Protein AF-A0A3D3E4R6-F1 (afdb_monomer_lite)

Radius of gyration: 12.34 Å; chains: 1; bounding box: 27×27×34 Å

Secondary structure (DSSP, 8-state):
-EEEE-SS-EEEE--SS---TTT--SS-HHHHHHHHH----SS-EEE--SSSHHHHHHHH--SS--S--EEE-S-HHHHHH-

pLDDT: mean 91.97, std 4.77, range [65.88, 96.06]

Foldseek 3Di:
DDWDDAPQDIDDFAFVVGDDVVVPDLDDPVLNCCLHDPDADLEHEAEASPQCSNVVSVVPDPPDHHPYYHYDYPDPRNVVRD

Sequence (82 aa):
MALLTASDLSLDLDCFPKVSSHIQQPWDAADLYLIESADFGKHPAIINDQWGALTCYLHQQKKQLIRSLYCWSDSFCSHQGI

Structure (mmCIF, N/CA/C/O backbone):
data_AF-A0A3D3E4R6-F1
#
_entry.id   AF-A0A3D3E4R6-F1
#
loop_
_atom_site.group_PDB
_atom_site.id
_atom_site.type_symbol
_atom_site.label_atom_id
_atom_site.label_alt_id
_atom_site.label_comp_id
_atom_site.label_asym_id
_atom_site.label_entity_id
_atom_site.label_seq_id
_atom_site.pdbx_PDB_ins_code
_atom_site.Cartn_x
_atom_site.Cartn_y
_atom_site.Cartn_z
_atom_site.occupancy
_atom_site.B_iso_or_equiv
_atom_site.auth_seq_id
_atom_site.auth_comp_id
_atom_site.auth_asym_id
_atom_site.auth_atom_id
_atom_site.pdbx_PDB_model_num
ATOM 1 N N . MET A 1 1 ? 8.279 8.552 -9.357 1.00 75.94 1 MET A N 1
ATOM 2 C CA . MET A 1 1 ? 7.400 9.012 -8.276 1.00 75.94 1 MET A CA 1
ATOM 3 C C . MET A 1 1 ? 6.059 9.320 -8.863 1.00 75.94 1 MET A C 1
ATOM 5 O O . MET A 1 1 ? 5.980 9.918 -9.937 1.00 75.94 1 MET A O 1
ATOM 9 N N . ALA A 1 2 ? 5.032 8.837 -8.195 1.00 90.38 2 ALA A N 1
ATOM 10 C CA . ALA A 1 2 ? 3.662 9.068 -8.560 1.00 90.38 2 ALA A CA 1
ATOM 11 C C . ALA A 1 2 ? 2.892 9.525 -7.322 1.00 90.38 2 ALA A C 1
ATOM 13 O O . ALA A 1 2 ? 3.127 9.014 -6.228 1.00 90.38 2 ALA A O 1
ATOM 14 N N . LEU A 1 3 ? 1.986 10.482 -7.519 1.00 94.69 3 LEU A N 1
ATOM 15 C CA . LEU A 1 3 ? 1.156 11.034 -6.459 1.00 94.69 3 LEU A CA 1
ATOM 16 C C . LEU A 1 3 ? -0.186 10.296 -6.395 1.00 94.69 3 LEU A C 1
ATOM 18 O O . LEU A 1 3 ? -1.020 10.445 -7.290 1.00 94.69 3 LEU A O 1
ATOM 22 N N . LEU A 1 4 ? -0.384 9.510 -5.340 1.00 93.50 4 LEU A N 1
ATOM 23 C CA . LEU A 1 4 ? -1.668 8.913 -4.996 1.00 93.50 4 LEU A CA 1
ATOM 24 C C . LEU A 1 4 ? -2.463 9.940 -4.196 1.00 93.50 4 LEU A C 1
ATOM 26 O O . LEU A 1 4 ? -2.067 10.304 -3.090 1.00 93.50 4 LEU A O 1
ATOM 30 N N . THR A 1 5 ? -3.583 10.404 -4.738 1.00 92.56 5 THR A N 1
ATOM 31 C CA . THR A 1 5 ? -4.471 11.345 -4.050 1.00 92.56 5 THR A CA 1
ATOM 32 C C . THR A 1 5 ? -5.724 10.618 -3.585 1.00 92.56 5 THR A C 1
ATOM 34 O O . THR A 1 5 ? -6.513 10.161 -4.407 1.00 92.56 5 THR A O 1
ATOM 37 N N . ALA A 1 6 ? -5.896 10.544 -2.268 1.00 86.44 6 ALA A N 1
ATOM 38 C CA . ALA A 1 6 ? -7.125 10.128 -1.607 1.00 86.44 6 ALA A CA 1
ATOM 39 C C . ALA A 1 6 ? -7.879 11.356 -1.074 1.00 86.44 6 ALA A C 1
ATOM 41 O O . ALA A 1 6 ? -7.336 12.463 -1.021 1.00 86.44 6 ALA A O 1
ATOM 42 N N . SER A 1 7 ? -9.117 11.159 -0.625 1.00 82.69 7 SER A N 1
ATOM 43 C CA . SER A 1 7 ? -9.981 12.229 -0.105 1.00 82.69 7 SER A CA 1
ATOM 44 C C . SER A 1 7 ? -9.361 13.062 1.027 1.00 82.69 7 SER A C 1
ATOM 46 O O . SER A 1 7 ? -9.691 14.237 1.179 1.00 82.69 7 SER A O 1
ATOM 48 N N . ASP A 1 8 ? -8.494 12.470 1.851 1.00 87.06 8 ASP A N 1
ATOM 49 C CA . ASP A 1 8 ? -7.954 13.084 3.072 1.00 87.06 8 ASP A CA 1
ATOM 50 C C . ASP A 1 8 ? -6.425 13.160 3.135 1.00 87.06 8 ASP A C 1
ATOM 52 O O . ASP A 1 8 ? -5.871 13.748 4.066 1.00 87.06 8 ASP A O 1
ATOM 56 N N . LEU A 1 9 ? -5.737 12.562 2.166 1.00 91.19 9 LEU A N 1
ATOM 57 C CA . LEU A 1 9 ? -4.291 12.403 2.188 1.00 91.19 9 LEU A CA 1
ATOM 58 C C . LEU A 1 9 ? -3.747 12.280 0.766 1.00 91.19 9 LEU A C 1
ATOM 60 O O . LEU A 1 9 ? -4.411 11.766 -0.130 1.00 91.19 9 LEU A O 1
ATOM 64 N N . SER A 1 10 ? -2.514 12.729 0.558 1.00 94.50 10 SER A N 1
ATOM 65 C CA . SER A 1 10 ? -1.759 12.425 -0.655 1.00 94.50 10 SER A CA 1
ATOM 66 C C . SER A 1 10 ? -0.452 11.730 -0.299 1.00 94.50 10 SER A C 1
ATOM 68 O O . SER A 1 10 ? 0.202 12.110 0.672 1.00 94.50 10 SER A O 1
ATOM 70 N N . LEU A 1 11 ? -0.097 10.711 -1.076 1.00 95.00 11 LEU A N 1
ATOM 71 C CA . LEU A 1 11 ? 1.085 9.881 -0.883 1.00 95.00 11 LEU A CA 1
ATOM 72 C C . LEU A 1 11 ? 1.967 9.940 -2.127 1.00 95.00 11 LEU A C 1
ATOM 74 O O . LEU A 1 11 ? 1.510 9.644 -3.229 1.00 95.00 11 LEU A O 1
ATOM 78 N N . ASP A 1 12 ? 3.238 10.281 -1.940 1.00 95.12 12 ASP A N 1
ATOM 79 C CA . ASP A 1 12 ? 4.258 10.141 -2.975 1.00 95.12 12 ASP A CA 1
ATOM 80 C C . ASP A 1 12 ? 4.859 8.738 -2.904 1.00 95.12 12 ASP A C 1
ATOM 82 O O . ASP A 1 12 ? 5.587 8.404 -1.968 1.00 95.12 12 ASP A O 1
ATOM 86 N N . LEU A 1 13 ? 4.550 7.916 -3.903 1.00 94.44 13 LEU A N 1
ATOM 87 C CA . LEU A 1 13 ? 4.933 6.509 -3.944 1.00 94.44 13 LEU A CA 1
ATOM 88 C C . LEU A 1 13 ? 5.806 6.214 -5.174 1.00 94.44 13 LEU A C 1
ATOM 90 O O . LEU A 1 13 ? 5.732 6.881 -6.214 1.00 94.44 13 LEU A O 1
ATOM 94 N N . ASP A 1 14 ? 6.642 5.186 -5.062 1.00 94.38 14 ASP A N 1
ATOM 95 C CA . ASP A 1 14 ? 7.463 4.635 -6.144 1.00 94.38 14 ASP A CA 1
ATOM 96 C C . ASP A 1 14 ? 7.249 3.118 -6.214 1.00 94.38 14 ASP A C 1
ATOM 98 O O . ASP A 1 14 ? 7.034 2.466 -5.197 1.00 94.38 14 ASP A O 1
ATOM 102 N N . CYS A 1 15 ? 7.342 2.539 -7.413 1.00 93.88 15 CYS A N 1
ATOM 103 C CA . CYS A 1 15 ? 7.381 1.083 -7.553 1.00 93.88 15 CYS A CA 1
ATOM 104 C C . CYS A 1 15 ? 8.732 0.536 -7.071 1.00 93.88 15 CYS A C 1
ATOM 106 O O . CYS A 1 15 ? 9.764 1.201 -7.208 1.00 93.88 15 CYS A O 1
ATOM 108 N N . PHE A 1 16 ? 8.737 -0.716 -6.614 1.00 92.62 16 PHE A N 1
ATOM 109 C CA . PHE A 1 16 ? 9.948 -1.519 -6.472 1.00 92.62 16 PHE A CA 1
ATOM 110 C C . PHE A 1 16 ? 9.864 -2.777 -7.363 1.00 92.62 16 PHE A C 1
ATOM 112 O O . PHE A 1 16 ? 8.869 -3.505 -7.283 1.00 92.62 16 PHE A O 1
ATOM 119 N N . PRO A 1 17 ? 10.882 -3.059 -8.204 1.00 92.62 17 PRO A N 1
ATOM 120 C CA . PRO A 1 17 ? 12.009 -2.178 -8.531 1.00 92.62 17 PRO A CA 1
ATOM 121 C C . PRO A 1 17 ? 11.529 -0.852 -9.140 1.00 92.62 17 PRO A C 1
ATOM 123 O O . PRO A 1 17 ? 10.391 -0.741 -9.592 1.00 92.62 17 PRO A O 1
ATOM 126 N N . LYS A 1 18 ? 12.389 0.172 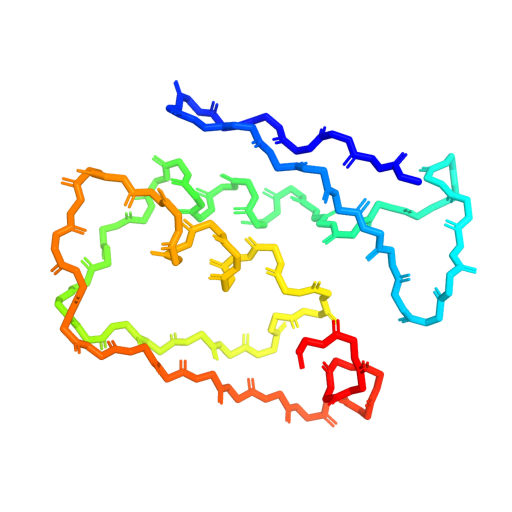-9.127 1.00 92.38 18 LYS A N 1
ATOM 127 C CA . LYS A 1 18 ? 12.001 1.512 -9.577 1.00 92.38 18 LYS A CA 1
ATOM 128 C C . LYS A 1 18 ? 11.659 1.509 -11.066 1.00 92.38 18 LYS A C 1
ATOM 130 O O . LYS A 1 18 ? 12.506 1.205 -11.903 1.00 92.38 18 LYS A O 1
ATOM 135 N N . VAL A 1 19 ? 10.427 1.897 -11.380 1.00 92.50 19 VAL A N 1
ATOM 136 C CA . VAL A 1 19 ? 9.897 2.031 -12.743 1.00 92.50 19 VAL A CA 1
ATOM 137 C C . VAL A 1 19 ? 9.337 3.443 -12.923 1.00 92.50 19 VAL A C 1
ATOM 139 O O . VAL A 1 19 ? 8.955 4.110 -11.961 1.00 92.50 19 VAL A O 1
ATOM 142 N N . SER A 1 20 ? 9.333 3.932 -14.164 1.00 92.62 20 SER A N 1
ATOM 143 C CA . SER A 1 20 ? 8.671 5.192 -14.506 1.00 92.62 20 SER A CA 1
ATOM 144 C C . SER A 1 20 ? 7.172 5.107 -14.220 1.00 92.62 20 SER A C 1
ATOM 146 O O . SER A 1 20 ? 6.510 4.165 -14.658 1.00 92.62 20 SER A O 1
ATOM 148 N N . SER A 1 21 ? 6.622 6.137 -13.581 1.00 89.00 21 SER A N 1
ATOM 149 C CA . SER A 1 21 ? 5.188 6.233 -13.294 1.00 89.00 21 SER A CA 1
ATOM 150 C C . SER A 1 21 ? 4.326 6.263 -14.562 1.00 89.00 21 SER A C 1
ATOM 152 O O . SER A 1 21 ? 3.176 5.840 -14.545 1.00 89.00 21 SER A O 1
ATOM 154 N N . HIS A 1 22 ? 4.882 6.675 -15.704 1.00 89.75 22 HIS A N 1
ATOM 155 C CA . HIS A 1 22 ? 4.182 6.599 -16.991 1.00 89.75 22 HIS A CA 1
ATOM 156 C C . HIS A 1 22 ? 3.933 5.166 -17.478 1.00 89.75 22 HIS A C 1
ATOM 158 O O . HIS A 1 22 ? 3.063 4.956 -18.317 1.00 89.75 22 HIS A O 1
ATOM 164 N N . ILE A 1 23 ? 4.712 4.200 -16.989 1.00 93.00 23 ILE A N 1
ATOM 165 C CA . ILE A 1 23 ? 4.587 2.783 -17.346 1.00 93.00 23 ILE A CA 1
ATOM 166 C C . ILE A 1 23 ? 3.749 2.067 -16.292 1.00 93.00 23 ILE A C 1
ATOM 168 O O . ILE A 1 23 ? 2.845 1.309 -16.631 1.00 93.00 23 ILE A O 1
ATOM 172 N N . GLN A 1 24 ? 4.070 2.300 -15.019 1.00 93.06 24 GLN A N 1
ATOM 173 C CA . GLN A 1 24 ? 3.465 1.589 -13.908 1.00 93.06 24 GLN A CA 1
ATOM 174 C C . GLN A 1 24 ? 3.344 2.496 -12.694 1.00 93.06 24 GLN A C 1
ATOM 176 O O . GLN A 1 24 ? 4.307 3.138 -12.271 1.00 93.06 24 GLN A O 1
ATOM 181 N N . GLN A 1 25 ? 2.138 2.536 -12.147 1.00 94.94 25 GLN A N 1
ATOM 182 C CA . GLN A 1 25 ? 1.833 3.230 -10.909 1.00 94.94 25 GLN A CA 1
ATOM 183 C C . GLN A 1 25 ? 2.034 2.255 -9.737 1.00 94.94 25 GLN A C 1
ATOM 185 O O . GLN A 1 25 ? 1.750 1.068 -9.895 1.00 94.94 25 GLN A O 1
ATOM 190 N N . PRO A 1 26 ? 2.500 2.728 -8.569 1.00 95.12 26 PRO A N 1
ATOM 191 C CA . PRO A 1 26 ? 2.647 1.906 -7.365 1.00 95.12 26 PRO A CA 1
ATOM 192 C C . PRO A 1 26 ? 1.318 1.668 -6.625 1.00 95.12 26 PRO A C 1
ATOM 194 O O . PRO A 1 26 ? 1.316 1.336 -5.446 1.00 95.12 26 PRO A O 1
ATOM 197 N N . TRP A 1 27 ? 0.197 1.859 -7.312 1.00 95.50 27 TRP A N 1
ATOM 198 C CA . TRP A 1 27 ? -1.157 1.515 -6.897 1.00 95.50 27 TRP A CA 1
ATOM 199 C C . TRP A 1 27 ? -2.006 1.319 -8.153 1.00 95.50 27 TRP A C 1
ATOM 201 O O . TRP A 1 27 ? -1.622 1.740 -9.252 1.00 95.50 27 TRP A O 1
ATOM 211 N N . ASP A 1 28 ? -3.188 0.745 -7.990 1.00 94.75 28 ASP A N 1
ATOM 212 C CA . ASP A 1 28 ? -4.186 0.636 -9.042 1.00 94.75 28 ASP A CA 1
ATOM 213 C C . ASP A 1 28 ? -5.571 1.157 -8.610 1.00 94.75 28 ASP A C 1
ATOM 215 O O . ASP A 1 28 ? -5.748 1.837 -7.595 1.00 94.75 28 ASP A O 1
ATOM 219 N N . ALA A 1 29 ? -6.578 0.909 -9.449 1.00 95.12 29 ALA A N 1
ATOM 220 C CA . ALA A 1 29 ? -7.945 1.335 -9.174 1.00 95.12 29 ALA A CA 1
ATOM 221 C C . ALA A 1 29 ? -8.593 0.570 -8.005 1.00 95.12 29 ALA A C 1
ATOM 223 O O . ALA A 1 29 ? -9.498 1.107 -7.365 1.00 95.12 29 ALA A O 1
ATOM 224 N N . ALA A 1 30 ? -8.162 -0.663 -7.725 1.00 95.56 30 ALA A N 1
ATOM 225 C CA . ALA A 1 30 ? -8.668 -1.442 -6.603 1.00 95.56 30 ALA A CA 1
ATOM 226 C C . ALA A 1 30 ? -8.136 -0.887 -5.277 1.00 95.56 30 ALA A C 1
ATOM 228 O O . ALA A 1 30 ? -8.914 -0.747 -4.332 1.00 95.56 30 ALA A O 1
ATOM 229 N N . ASP A 1 31 ? -6.865 -0.477 -5.234 1.00 95.81 31 ASP A N 1
ATOM 230 C CA . ASP A 1 31 ? -6.293 0.197 -4.065 1.00 95.81 31 ASP A CA 1
ATOM 231 C C . ASP A 1 31 ? -7.074 1.472 -3.724 1.00 95.81 31 ASP A C 1
ATOM 233 O O . ASP A 1 31 ? -7.509 1.670 -2.589 1.00 95.81 31 ASP A O 1
ATOM 237 N N . LEU A 1 32 ? -7.326 2.309 -4.737 1.00 95.06 32 LEU A N 1
ATOM 238 C CA . LEU A 1 32 ? -8.129 3.527 -4.599 1.00 95.06 32 LEU A CA 1
ATOM 239 C C . LEU A 1 32 ? -9.542 3.233 -4.094 1.00 95.06 32 LEU A C 1
ATOM 241 O O . LEU A 1 32 ? -10.046 3.923 -3.209 1.00 95.06 32 LEU A O 1
ATOM 245 N N . TYR A 1 33 ? -10.185 2.198 -4.634 1.00 95.38 33 TYR A N 1
ATOM 246 C CA . TYR A 1 33 ? -11.517 1.808 -4.194 1.00 95.38 33 TYR A CA 1
ATOM 247 C C . TYR A 1 33 ? -11.529 1.413 -2.713 1.00 95.38 33 TYR A C 1
ATOM 249 O O . TYR A 1 33 ? -12.403 1.863 -1.972 1.00 95.38 33 TYR A O 1
ATOM 257 N N . LEU A 1 34 ? -10.553 0.621 -2.260 1.00 94.88 34 LEU A N 1
ATOM 258 C CA . LEU A 1 34 ? -10.441 0.223 -0.857 1.00 94.88 34 LEU A CA 1
ATOM 259 C C . LEU A 1 34 ? -10.163 1.420 0.057 1.00 94.88 34 LEU A C 1
ATOM 261 O O . LEU A 1 34 ? -10.807 1.543 1.094 1.00 94.88 34 LEU A O 1
ATOM 265 N N . ILE A 1 35 ? -9.270 2.327 -0.338 1.00 94.62 35 ILE A N 1
ATOM 266 C CA . ILE A 1 35 ? -8.960 3.550 0.419 1.00 94.62 35 ILE A CA 1
ATOM 267 C C . ILE A 1 35 ? -10.211 4.404 0.663 1.00 94.62 35 ILE A C 1
ATOM 269 O O . ILE A 1 35 ? -10.397 4.938 1.758 1.00 94.62 35 ILE A O 1
ATOM 273 N N . GLU A 1 36 ? -11.072 4.534 -0.345 1.00 92.50 36 GLU A N 1
ATOM 274 C CA . GLU A 1 36 ? -12.245 5.406 -0.261 1.00 92.50 36 GLU A CA 1
ATOM 275 C C . GLU A 1 36 ? -13.466 4.737 0.377 1.00 92.50 36 GLU A C 1
ATOM 277 O O . GLU A 1 36 ? -14.295 5.421 0.978 1.00 92.50 36 GLU A O 1
ATOM 282 N N . SER A 1 37 ? -13.611 3.417 0.236 1.00 92.06 37 SER A N 1
ATOM 283 C CA . SER A 1 37 ? -14.859 2.723 0.582 1.00 92.06 37 SER A CA 1
ATOM 284 C C . SER A 1 37 ? -14.753 1.721 1.725 1.00 92.06 37 SER A 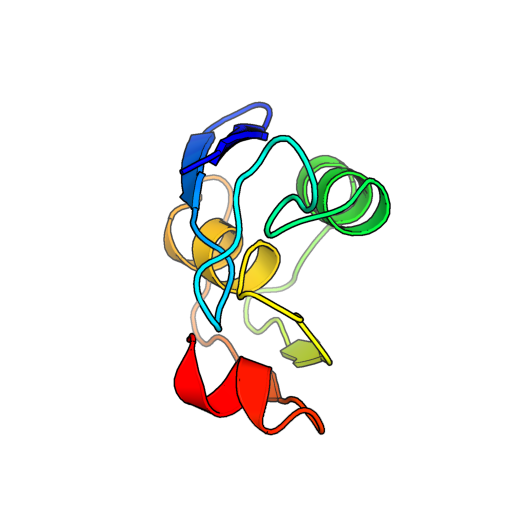C 1
ATOM 286 O O . SER A 1 37 ? -15.787 1.357 2.290 1.00 92.06 37 SER A O 1
ATOM 288 N N . ALA A 1 38 ? -13.553 1.252 2.073 1.00 90.19 38 ALA A N 1
ATOM 289 C CA . ALA A 1 38 ? -13.416 0.230 3.098 1.00 90.19 38 ALA A CA 1
ATOM 290 C C . ALA A 1 38 ? -13.592 0.823 4.503 1.00 90.19 38 ALA A C 1
ATOM 292 O O . ALA A 1 38 ? -12.998 1.841 4.850 1.00 90.19 38 ALA A O 1
ATOM 293 N N . ASP A 1 39 ? -14.369 0.131 5.334 1.00 88.81 39 ASP A N 1
ATOM 294 C CA . ASP A 1 39 ? -14.363 0.320 6.783 1.00 88.81 39 ASP A CA 1
ATOM 295 C C . ASP A 1 39 ? -13.387 -0.695 7.381 1.00 88.81 39 ASP A C 1
ATOM 297 O O . ASP A 1 39 ? -13.643 -1.903 7.415 1.00 88.81 39 ASP A O 1
ATOM 301 N N . PHE A 1 40 ? -12.214 -0.219 7.779 1.00 86.25 40 PHE A N 1
ATOM 302 C CA . PHE A 1 40 ? -11.187 -1.056 8.385 1.00 86.25 40 PHE A CA 1
ATOM 303 C C . PHE A 1 40 ? -11.343 -1.024 9.906 1.00 86.25 40 PHE A C 1
ATOM 305 O O . PHE A 1 40 ? -11.528 0.019 10.505 1.00 86.25 40 PHE A O 1
ATOM 312 N N . GLY A 1 41 ? -11.254 -2.169 10.587 1.00 90.44 41 GLY A N 1
ATOM 313 C CA . GLY A 1 41 ? -11.305 -2.209 12.054 1.00 90.44 41 GLY A CA 1
ATOM 314 C C . GLY A 1 41 ? -10.068 -1.588 12.730 1.00 90.44 41 GLY A C 1
ATOM 315 O O . GLY A 1 41 ? -9.180 -1.032 12.099 1.00 90.44 41 GLY A O 1
ATOM 316 N N . LYS A 1 42 ? -9.937 -1.755 14.054 1.00 94.31 42 LYS A N 1
ATOM 317 C CA . LYS A 1 42 ? -8.738 -1.305 14.809 1.00 94.31 42 LYS A CA 1
ATOM 318 C C . LYS A 1 42 ? -7.470 -2.127 14.523 1.00 94.31 42 LYS A C 1
ATOM 320 O O . LYS A 1 42 ? -6.387 -1.732 14.958 1.00 94.31 42 LYS A O 1
ATOM 325 N N . HIS A 1 43 ? -7.634 -3.275 13.869 1.00 95.19 43 HIS A N 1
ATOM 326 C CA . HIS A 1 43 ? -6.605 -4.286 13.625 1.00 95.19 43 HIS A CA 1
ATOM 327 C C . HIS A 1 43 ? -6.687 -4.818 12.181 1.00 95.19 43 HIS A C 1
ATOM 329 O O . HIS A 1 43 ? -6.983 -5.998 11.990 1.00 95.19 43 HIS A O 1
ATOM 335 N N . PRO A 1 44 ? -6.535 -3.962 11.157 1.00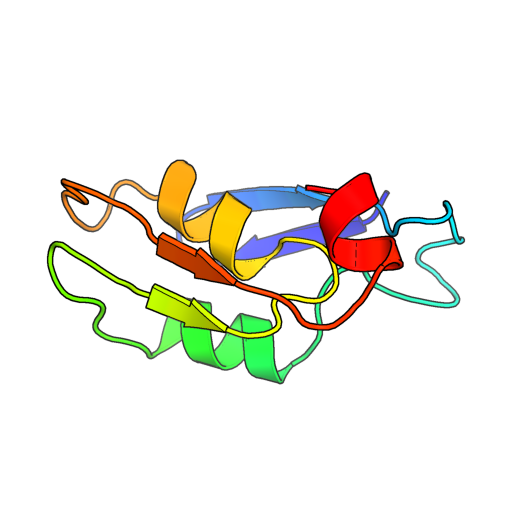 95.50 44 PRO A N 1
ATOM 336 C CA . PRO A 1 44 ? -6.627 -4.397 9.772 1.00 95.50 44 PRO A CA 1
ATOM 337 C C . PRO A 1 44 ? -5.477 -5.339 9.398 1.00 95.50 44 PRO A C 1
ATOM 339 O O . PRO A 1 44 ? -4.355 -5.224 9.905 1.00 95.50 44 PRO A O 1
ATOM 342 N N . ALA A 1 45 ? -5.779 -6.257 8.483 1.00 95.69 45 ALA A N 1
ATOM 343 C CA . ALA A 1 45 ? -4.805 -7.100 7.812 1.00 95.69 45 ALA A CA 1
ATOM 344 C C . ALA A 1 45 ? -4.830 -6.779 6.316 1.00 95.69 45 ALA A C 1
ATOM 346 O O . ALA A 1 45 ? -5.890 -6.838 5.694 1.00 95.69 45 ALA A O 1
ATOM 347 N N . ILE A 1 46 ? -3.672 -6.437 5.761 1.00 95.25 46 ILE A N 1
ATOM 348 C CA . ILE A 1 46 ? -3.483 -6.163 4.341 1.00 95.25 46 ILE A CA 1
ATOM 349 C C . ILE A 1 46 ? -2.749 -7.348 3.729 1.00 95.25 46 ILE A C 1
ATOM 351 O O . ILE A 1 46 ? -1.700 -7.769 4.222 1.00 95.25 46 ILE A O 1
ATOM 355 N N . ILE A 1 47 ? -3.325 -7.887 2.661 1.00 95.25 47 ILE A N 1
ATOM 356 C CA . ILE A 1 47 ? -2.818 -9.064 1.966 1.00 95.25 47 ILE A CA 1
ATOM 357 C C . ILE A 1 47 ? -2.452 -8.656 0.547 1.00 95.25 47 ILE A C 1
ATOM 359 O O . ILE A 1 47 ? -3.284 -8.087 -0.155 1.00 95.25 47 ILE A O 1
ATOM 363 N N . ASN A 1 48 ? -1.230 -8.987 0.136 1.00 94.44 48 ASN A N 1
ATOM 364 C CA . ASN A 1 48 ? -0.714 -8.780 -1.216 1.00 94.44 48 ASN A CA 1
ATOM 365 C C . ASN A 1 48 ? -0.795 -7.320 -1.692 1.00 94.44 48 ASN A C 1
ATOM 367 O O . ASN A 1 48 ? -1.120 -7.044 -2.843 1.00 94.44 48 ASN A O 1
ATOM 371 N N . ASP A 1 49 ? -0.444 -6.388 -0.806 1.00 94.88 49 ASP A N 1
ATOM 372 C CA . ASP A 1 49 ? -0.201 -4.995 -1.176 1.00 94.88 49 ASP A CA 1
ATOM 373 C C . ASP A 1 49 ? 1.104 -4.905 -1.971 1.00 94.88 49 ASP A C 1
ATOM 375 O O . ASP A 1 49 ? 2.204 -4.999 -1.424 1.00 94.88 49 ASP A O 1
ATOM 379 N N . GLN A 1 50 ? 0.969 -4.823 -3.293 1.00 92.44 50 GLN A N 1
ATOM 380 C CA . GLN A 1 50 ? 2.062 -5.040 -4.236 1.00 92.44 50 GLN A CA 1
ATOM 381 C C . GLN A 1 50 ? 3.226 -4.055 -4.024 1.00 92.44 50 GLN A C 1
ATOM 383 O O . GLN A 1 50 ? 4.385 -4.480 -4.046 1.00 92.44 50 GLN A O 1
ATOM 388 N N . TRP A 1 51 ? 2.927 -2.771 -3.803 1.00 94.38 51 TRP A N 1
ATOM 389 C CA . TRP A 1 51 ? 3.920 -1.706 -3.587 1.00 94.38 51 TRP A CA 1
ATOM 390 C C . TRP A 1 51 ? 3.671 -0.874 -2.325 1.00 94.38 51 TRP A C 1
ATOM 392 O O . TRP A 1 51 ? 4.309 0.159 -2.143 1.00 94.38 51 TRP A O 1
ATOM 402 N N . GLY A 1 52 ? 2.776 -1.313 -1.441 1.00 94.88 52 GLY A N 1
ATOM 403 C CA . GLY A 1 52 ? 2.588 -0.681 -0.139 1.00 94.88 52 GLY A CA 1
ATOM 404 C C . GLY A 1 52 ? 1.579 0.463 -0.124 1.00 94.88 52 GLY A C 1
ATOM 405 O O . GLY A 1 52 ? 1.550 1.202 0.855 1.00 94.88 52 GLY A O 1
ATOM 406 N N . ALA A 1 53 ? 0.768 0.665 -1.166 1.00 96.06 53 ALA A N 1
ATOM 407 C CA . ALA A 1 53 ? -0.135 1.815 -1.243 1.00 96.06 53 ALA A CA 1
ATOM 408 C C . ALA A 1 53 ? -1.156 1.826 -0.095 1.00 96.06 53 ALA A C 1
ATOM 410 O O . ALA A 1 53 ? -1.327 2.843 0.586 1.00 96.06 53 ALA A O 1
ATOM 411 N N . LEU A 1 54 ? -1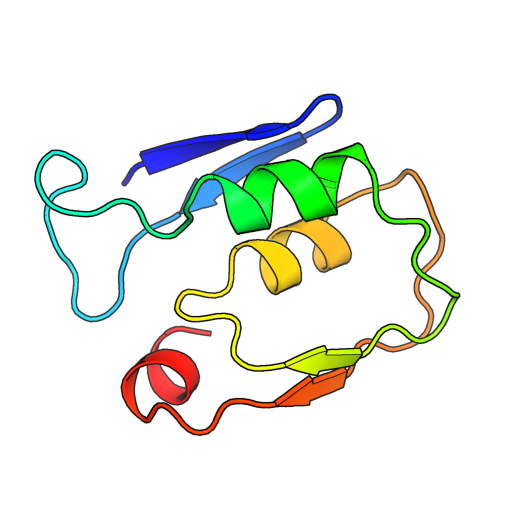.782 0.676 0.168 1.00 95.75 54 LEU A N 1
ATOM 412 C CA . LEU A 1 54 ? -2.746 0.509 1.257 1.00 95.75 54 LEU A CA 1
ATOM 413 C C . LEU A 1 54 ? -2.059 0.597 2.621 1.00 95.75 54 LEU A C 1
ATOM 415 O O . LEU A 1 54 ? -2.575 1.226 3.547 1.00 95.75 54 LEU A O 1
ATOM 419 N N . THR A 1 55 ? -0.876 -0.003 2.737 1.00 95.00 55 THR A N 1
ATOM 420 C CA . THR A 1 55 ? -0.061 -0.013 3.955 1.00 95.00 55 THR A CA 1
ATOM 421 C C . THR A 1 55 ? 0.352 1.402 4.341 1.00 95.00 55 THR A C 1
ATOM 423 O O . THR A 1 55 ? 0.136 1.830 5.478 1.00 95.00 55 THR A O 1
ATOM 426 N N . CYS A 1 56 ? 0.879 2.168 3.384 1.00 94.94 56 CYS A N 1
ATOM 427 C CA . CYS A 1 56 ? 1.238 3.568 3.564 1.00 94.94 56 CYS A CA 1
ATOM 428 C C . CYS A 1 56 ? 0.017 4.423 3.910 1.00 94.94 56 CYS A C 1
ATOM 430 O O . CYS A 1 56 ? 0.099 5.242 4.829 1.00 94.94 56 CYS A O 1
ATOM 432 N N . TYR A 1 57 ? -1.118 4.215 3.232 1.00 95.44 57 TYR A N 1
ATOM 433 C CA . TYR A 1 57 ? -2.354 4.933 3.534 1.00 95.44 57 TYR A CA 1
ATOM 434 C C . TYR A 1 57 ? -2.810 4.694 4.972 1.00 95.44 57 TYR A C 1
ATOM 436 O O . TYR A 1 57 ? -2.986 5.651 5.726 1.00 95.44 57 TYR A O 1
ATOM 444 N N . LEU A 1 58 ? -2.929 3.433 5.394 1.00 94.50 58 LEU A N 1
ATOM 445 C CA . LEU A 1 58 ? -3.400 3.091 6.735 1.00 94.50 58 LEU A CA 1
ATOM 446 C C . LEU A 1 58 ? -2.458 3.596 7.837 1.00 94.50 58 LEU A C 1
ATOM 448 O O . LEU A 1 58 ? -2.931 3.996 8.902 1.00 94.50 58 LEU A O 1
ATOM 452 N N . HIS A 1 59 ? -1.150 3.660 7.575 1.00 92.38 59 HIS A N 1
ATOM 453 C CA . HIS A 1 59 ? -0.182 4.242 8.504 1.00 92.38 59 HIS A CA 1
ATOM 454 C C . HIS A 1 59 ? -0.294 5.764 8.670 1.00 92.38 59 HIS A C 1
ATOM 456 O O . HIS A 1 59 ? 0.054 6.276 9.736 1.00 92.38 59 HIS A O 1
ATOM 462 N N . GLN A 1 60 ? -0.730 6.490 7.639 1.00 93.25 60 GLN A N 1
ATOM 463 C CA . GLN A 1 60 ? -0.706 7.957 7.621 1.00 93.25 60 GLN A CA 1
ATOM 464 C C . GLN A 1 60 ? -2.083 8.612 7.772 1.00 93.25 60 GLN A C 1
ATOM 466 O O . GLN A 1 60 ? -2.163 9.766 8.210 1.00 93.25 60 GLN A O 1
ATOM 471 N N . GLN A 1 61 ? -3.160 7.902 7.430 1.00 91.94 61 GLN A N 1
ATOM 472 C CA . GLN A 1 61 ? -4.524 8.394 7.589 1.00 91.94 61 GLN A CA 1
ATOM 473 C C . GLN A 1 61 ? -4.820 8.734 9.056 1.00 91.94 61 GLN A C 1
ATOM 475 O O . GLN A 1 61 ? -4.282 8.135 9.991 1.00 91.94 61 GLN A O 1
ATOM 480 N N . LYS A 1 62 ? -5.701 9.715 9.262 1.00 89.44 62 LYS A N 1
ATOM 481 C CA . LYS A 1 62 ? -6.123 10.173 10.600 1.00 89.44 62 LYS A CA 1
ATOM 482 C C . LYS A 1 62 ? -7.617 9.978 10.859 1.00 89.44 62 LYS A C 1
ATOM 484 O O . LYS A 1 62 ? -8.107 10.391 11.908 1.00 89.44 62 LYS A O 1
ATOM 489 N N . LYS A 1 63 ? -8.335 9.367 9.914 1.00 85.69 63 LYS A N 1
ATOM 490 C CA . LYS A 1 63 ? -9.769 9.064 9.999 1.00 85.69 63 LYS A CA 1
ATOM 491 C C . LYS A 1 63 ? -10.073 8.095 11.140 1.00 85.69 63 LYS A C 1
ATOM 493 O O . LYS A 1 63 ? -11.082 8.254 11.821 1.00 85.69 63 LYS A O 1
ATOM 498 N N . GLN A 1 64 ? -9.195 7.121 11.377 1.00 87.25 64 GLN A N 1
ATOM 499 C CA . GLN A 1 64 ? -9.433 6.059 12.345 1.00 87.25 64 GLN A CA 1
ATOM 500 C C . GLN A 1 64 ?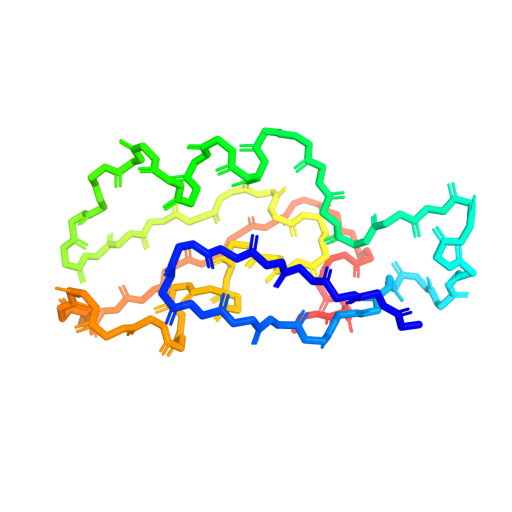 -8.177 5.638 13.105 1.00 87.25 64 GLN A C 1
ATOM 502 O O . GLN A 1 64 ? -7.093 5.490 12.546 1.00 87.25 64 GLN A O 1
ATOM 507 N N . LEU A 1 65 ? -8.339 5.387 14.407 1.00 90.69 65 LEU A N 1
ATOM 508 C CA . LEU A 1 65 ? -7.265 4.878 15.253 1.00 90.69 65 LEU A CA 1
ATOM 509 C C . LEU A 1 65 ? -6.985 3.399 14.951 1.00 90.69 65 LEU A C 1
ATOM 511 O O . LEU A 1 65 ? -7.750 2.519 15.359 1.00 90.69 65 LEU A O 1
ATOM 515 N N . ILE A 1 66 ? -5.840 3.137 14.326 1.00 93.19 66 ILE A N 1
ATOM 516 C CA . ILE A 1 66 ? -5.285 1.794 14.147 1.00 93.19 66 ILE A CA 1
ATOM 517 C C . ILE A 1 66 ? -4.379 1.467 15.336 1.00 93.19 66 ILE A C 1
ATOM 519 O O . ILE A 1 66 ? -3.515 2.256 15.712 1.00 93.19 66 ILE A O 1
ATOM 523 N N . ARG A 1 67 ? -4.595 0.305 15.962 1.00 92.88 67 ARG A N 1
ATOM 524 C CA . ARG A 1 67 ? -3.785 -0.171 17.098 1.00 92.88 67 ARG A CA 1
ATOM 525 C C . ARG A 1 67 ? -2.675 -1.116 16.670 1.00 92.88 67 ARG A C 1
ATOM 527 O O . ARG A 1 67 ? -1.602 -1.098 17.262 1.00 92.88 67 ARG A O 1
ATOM 534 N N . SER A 1 68 ? -2.944 -1.950 15.676 1.00 94.31 68 SER A N 1
ATOM 535 C CA . SER A 1 68 ? -1.931 -2.765 15.015 1.00 94.31 68 SER A CA 1
ATOM 536 C C . SER A 1 68 ? -2.297 -2.934 13.551 1.00 94.31 68 SER A C 1
ATOM 538 O O . SER A 1 68 ? -3.477 -2.977 13.213 1.00 94.31 68 SER A O 1
ATOM 540 N N . LEU A 1 69 ? -1.282 -3.024 12.701 1.00 94.38 69 LEU A N 1
ATOM 541 C CA . LEU A 1 69 ? -1.424 -3.276 11.277 1.00 94.38 69 LEU A CA 1
ATOM 542 C C . LEU A 1 69 ? -0.671 -4.562 10.949 1.00 94.38 69 LEU A C 1
ATOM 544 O O . LEU A 1 69 ? 0.499 -4.696 11.307 1.00 94.38 69 LEU A O 1
ATOM 548 N N . TYR A 1 70 ? -1.344 -5.505 10.299 1.00 95.06 70 TYR A N 1
ATOM 549 C CA . TYR A 1 70 ? -0.729 -6.742 9.830 1.00 95.06 70 TYR A CA 1
ATOM 550 C C . TYR A 1 70 ? -0.587 -6.678 8.317 1.00 95.06 70 TYR A C 1
ATOM 552 O O . TYR A 1 70 ? -1.561 -6.401 7.624 1.00 95.06 70 TYR A O 1
ATOM 560 N N . CYS A 1 71 ? 0.611 -6.950 7.814 1.00 93.88 71 CYS A N 1
ATOM 561 C CA . CYS A 1 71 ? 0.883 -6.993 6.384 1.00 93.88 71 CYS A CA 1
ATOM 562 C C . CYS A 1 71 ? 1.449 -8.364 6.038 1.00 93.88 71 CYS A C 1
ATOM 564 O O . CYS A 1 71 ? 2.316 -8.878 6.748 1.00 93.88 71 CYS A O 1
ATOM 566 N N . TRP A 1 72 ? 0.955 -8.954 4.959 1.00 94.69 72 TRP A N 1
ATOM 567 C CA . TRP A 1 72 ? 1.509 -10.177 4.402 1.00 94.69 72 TRP A CA 1
ATOM 568 C C . TRP A 1 72 ? 1.492 -10.096 2.883 1.00 94.69 72 TRP A C 1
ATOM 570 O O . TRP A 1 72 ? 0.526 -9.616 2.293 1.00 94.69 72 TRP A O 1
ATOM 580 N N . SER A 1 73 ? 2.558 -10.574 2.255 1.00 94.00 73 SER A N 1
ATOM 581 C CA . SER A 1 73 ? 2.654 -10.680 0.807 1.00 94.00 73 SER A CA 1
ATOM 582 C C . SER A 1 73 ? 3.310 -12.006 0.442 1.00 94.00 73 SER A C 1
ATOM 584 O O . SER A 1 73 ? 4.149 -12.513 1.184 1.00 94.00 73 SER A O 1
ATOM 586 N N . ASP A 1 74 ? 2.949 -12.579 -0.698 1.00 93.25 74 ASP A N 1
ATOM 587 C CA . ASP A 1 74 ? 3.683 -13.686 -1.318 1.00 93.25 74 ASP A CA 1
ATOM 588 C C . ASP A 1 74 ? 4.740 -13.205 -2.331 1.00 93.25 74 ASP A C 1
ATOM 590 O O . ASP A 1 74 ? 5.590 -13.981 -2.773 1.00 93.25 74 ASP A O 1
ATOM 594 N N . SER A 1 75 ? 4.738 -11.913 -2.666 1.00 91.00 75 SER A N 1
ATOM 595 C CA . SER A 1 75 ? 5.652 -11.300 -3.627 1.00 91.00 75 SER A CA 1
ATOM 596 C C . SER A 1 75 ? 6.989 -10.929 -2.983 1.00 91.00 75 SER A C 1
ATOM 598 O O . SER A 1 75 ? 7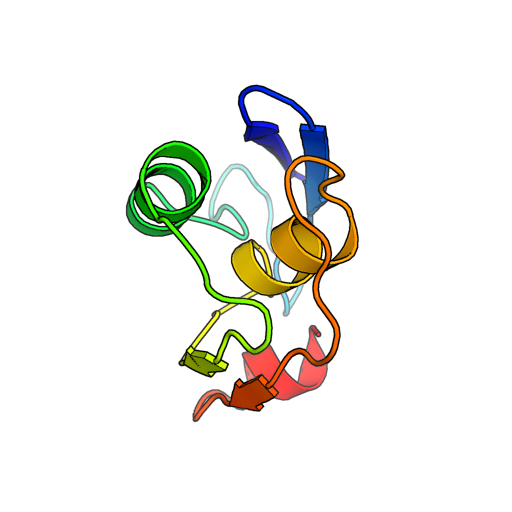.066 -10.161 -2.020 1.00 91.00 75 SER A O 1
ATOM 600 N N . PHE A 1 76 ? 8.090 -11.419 -3.564 1.00 89.25 76 PHE A N 1
ATOM 601 C CA . PHE A 1 76 ? 9.440 -11.015 -3.158 1.00 89.25 76 PHE A CA 1
ATOM 602 C C . PHE A 1 76 ? 9.649 -9.503 -3.308 1.00 89.25 76 PHE A C 1
ATOM 604 O O . PHE A 1 76 ? 10.221 -8.875 -2.422 1.00 89.25 76 PHE A O 1
ATOM 611 N N . CYS A 1 77 ? 9.163 -8.909 -4.403 1.00 87.81 77 CYS A N 1
ATOM 612 C CA . CYS A 1 77 ? 9.316 -7.475 -4.648 1.00 87.81 77 CYS A CA 1
ATOM 613 C C . CYS A 1 77 ? 8.608 -6.638 -3.578 1.00 87.81 77 CYS A C 1
ATOM 615 O O . CYS A 1 77 ? 9.162 -5.638 -3.134 1.00 87.81 77 CYS A O 1
ATOM 617 N N . SER A 1 78 ? 7.434 -7.072 -3.120 1.00 88.56 78 SER A N 1
ATOM 618 C CA . SER A 1 78 ? 6.682 -6.373 -2.074 1.00 88.56 78 SER A CA 1
ATOM 619 C C . SER A 1 78 ? 7.418 -6.408 -0.735 1.00 88.56 78 SER A C 1
ATOM 621 O O . SER A 1 78 ? 7.511 -5.386 -0.070 1.00 88.56 78 SER A O 1
ATOM 623 N N . HIS A 1 79 ? 8.045 -7.536 -0.380 1.00 87.19 79 HIS A N 1
ATOM 624 C CA . HIS A 1 79 ? 8.879 -7.632 0.827 1.00 87.19 79 HIS A CA 1
ATOM 625 C C . HIS A 1 79 ? 10.146 -6.766 0.799 1.00 87.19 79 HIS A C 1
ATOM 627 O O . HIS A 1 79 ? 10.735 -6.525 1.847 1.00 87.19 79 HIS A O 1
ATOM 633 N N . GLN A 1 80 ? 10.626 -6.374 -0.383 1.00 87.94 80 GLN A N 1
ATOM 634 C CA . GLN A 1 80 ? 11.811 -5.519 -0.521 1.00 87.94 80 GLN A CA 1
ATOM 635 C C . GLN A 1 80 ? 11.457 -4.029 -0.594 1.00 87.94 80 GLN A C 1
ATOM 637 O O . GLN A 1 80 ? 12.302 -3.191 -0.293 1.00 87.94 80 GLN A O 1
ATOM 642 N N . GLY A 1 81 ? 10.248 -3.707 -1.059 1.00 77.69 81 GLY A N 1
ATOM 643 C CA . GLY A 1 81 ? 9.809 -2.337 -1.318 1.00 77.69 81 GLY A CA 1
ATOM 644 C C . GLY A 1 81 ? 9.061 -1.660 -0.169 1.00 77.69 81 GLY A C 1
ATOM 645 O O . GLY A 1 81 ? 8.916 -0.440 -0.221 1.00 77.69 81 GLY A O 1
ATOM 646 N N . ILE A 1 82 ? 8.588 -2.427 0.819 1.00 65.88 82 ILE A N 1
ATOM 647 C CA . ILE A 1 82 ? 7.784 -1.960 1.964 1.00 65.88 82 ILE A CA 1
ATOM 648 C C . ILE A 1 82 ? 8.615 -1.995 3.246 1.00 65.88 82 ILE A C 1
ATOM 650 O O . ILE A 1 82 ? 9.252 -3.042 3.503 1.00 65.88 82 ILE A O 1
#